Protein AF-C4YPE1-F1 (afdb_monomer_lite)

Sequence (152 aa):
MSLRERLREVEESPNTYTHVLQKDIARVETFIKECDKAIAQLDESAPVGTQIIALYETLGVIPYTPDKNDTIGTAATTVVLQSMINRYTPQSTTPIDFSEIIADLNHLRAKKQTALADLQSRNFASPLPEKLAEARELEKLLNSYIAKINNQ

Organism: Candida albicans (strain WO-1) (NCBI:txid294748)

Structure (mmCIF, N/CA/C/O backbone):
data_AF-C4YPE1-F1
#
_entry.id   AF-C4YPE1-F1
#
loop_
_atom_site.group_PDB
_atom_site.id
_atom_site.type_symbol
_atom_site.label_atom_id
_atom_site.label_alt_id
_atom_site.label_comp_id
_atom_site.label_asym_id
_atom_site.label_entity_id
_atom_site.label_seq_id
_atom_site.pdbx_PDB_ins_code
_atom_site.Cartn_x
_atom_site.Cartn_y
_atom_site.Cartn_z
_atom_site.occupancy
_atom_site.B_iso_or_equiv
_atom_site.auth_seq_id
_atom_site.auth_comp_id
_atom_site.auth_asym_id
_atom_site.auth_atom_id
_atom_site.pdbx_PDB_model_num
ATOM 1 N N . MET A 1 1 ? -9.471 43.165 -0.190 1.00 50.69 1 MET A N 1
ATOM 2 C CA . MET A 1 1 ? -8.927 42.045 0.600 1.00 50.69 1 MET A CA 1
ATOM 3 C C . MET A 1 1 ? -7.932 41.288 -0.260 1.00 50.69 1 MET A C 1
ATOM 5 O O . MET A 1 1 ? -8.324 40.675 -1.248 1.00 50.69 1 MET A O 1
ATOM 9 N N . SER A 1 2 ? -6.648 41.418 0.058 1.00 75.25 2 SER A N 1
ATOM 10 C CA . SER A 1 2 ? -5.530 40.774 -0.634 1.00 75.25 2 SER A CA 1
ATOM 11 C C . SER A 1 2 ? -5.380 39.313 -0.194 1.00 75.25 2 SER A C 1
ATOM 13 O O . SER A 1 2 ? -5.626 38.976 0.960 1.00 75.25 2 SER A O 1
ATOM 15 N N . LEU A 1 3 ? -4.920 38.429 -1.087 1.00 61.88 3 LEU A N 1
ATOM 16 C CA . LEU A 1 3 ? -4.592 37.028 -0.761 1.00 61.88 3 LEU A CA 1
ATOM 17 C C . LEU A 1 3 ? -3.593 36.908 0.399 1.00 61.88 3 LEU A C 1
ATOM 19 O O . LEU A 1 3 ? -3.651 35.954 1.167 1.00 61.88 3 LEU A O 1
ATOM 23 N N . ARG A 1 4 ? -2.710 37.901 0.550 1.00 61.53 4 ARG A N 1
ATOM 24 C CA . ARG A 1 4 ? -1.750 37.974 1.659 1.00 61.53 4 ARG A CA 1
ATOM 25 C C . ARG A 1 4 ? -2.411 38.261 3.006 1.00 61.53 4 ARG A C 1
ATOM 27 O O . ARG A 1 4 ? -1.927 37.782 4.021 1.00 61.53 4 ARG A O 1
ATOM 34 N N . GLU A 1 5 ? -3.504 39.020 3.010 1.00 62.16 5 GLU A N 1
ATOM 35 C CA . GLU A 1 5 ? -4.282 39.298 4.224 1.00 62.16 5 GLU A CA 1
ATOM 36 C C . GLU A 1 5 ? -5.060 38.045 4.642 1.00 62.16 5 GLU A C 1
ATOM 38 O O . GLU A 1 5 ? -5.005 37.658 5.802 1.00 62.16 5 GLU A O 1
ATOM 43 N N . ARG A 1 6 ? -5.650 37.326 3.674 1.00 58.97 6 ARG A N 1
ATOM 44 C CA . ARG A 1 6 ? -6.310 36.031 3.921 1.00 58.97 6 ARG A CA 1
ATOM 45 C C . ARG A 1 6 ? -5.360 34.946 4.437 1.00 58.97 6 ARG A C 1
ATOM 47 O O . ARG A 1 6 ? -5.768 34.129 5.247 1.00 58.97 6 ARG A O 1
ATOM 54 N N . LEU A 1 7 ? -4.111 34.917 3.967 1.00 56.72 7 LEU A N 1
ATOM 55 C CA . LEU A 1 7 ? -3.097 33.968 4.446 1.00 56.72 7 LEU A CA 1
ATOM 56 C C . LEU A 1 7 ? -2.683 34.244 5.900 1.00 56.72 7 LEU A C 1
ATOM 58 O O . LEU A 1 7 ? -2.562 33.298 6.670 1.00 56.72 7 LEU A O 1
ATOM 62 N N . ARG A 1 8 ? -2.545 35.517 6.297 1.00 56.19 8 ARG A N 1
ATOM 63 C CA . ARG A 1 8 ? -2.271 35.884 7.700 1.00 56.19 8 ARG A CA 1
ATOM 64 C C . ARG A 1 8 ? -3.429 35.560 8.637 1.00 56.19 8 ARG A C 1
ATOM 66 O O . ARG A 1 8 ? -3.194 35.052 9.723 1.00 56.19 8 ARG A O 1
ATOM 73 N N . GLU A 1 9 ? -4.669 35.795 8.208 1.00 55.16 9 GLU A N 1
ATOM 74 C CA . GLU A 1 9 ? -5.854 35.429 9.000 1.00 55.16 9 GLU A CA 1
ATOM 75 C C . GLU 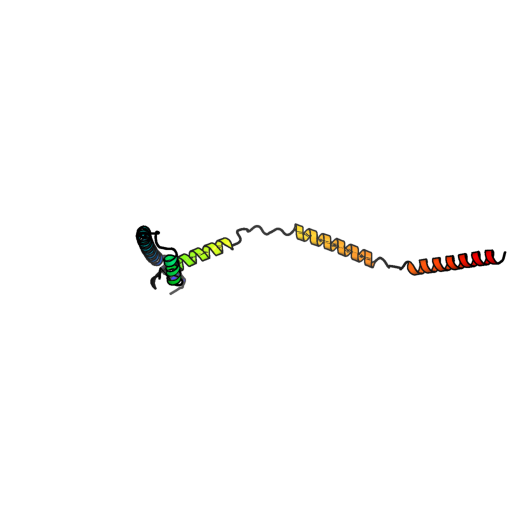A 1 9 ? -5.946 33.911 9.248 1.00 55.16 9 GLU A C 1
ATOM 77 O O . GLU A 1 9 ? -6.435 33.484 10.293 1.00 55.16 9 GLU A O 1
ATOM 82 N N . VAL A 1 10 ? -5.448 33.084 8.319 1.00 57.12 10 VAL A N 1
ATOM 83 C CA . VAL A 1 10 ? -5.376 31.623 8.491 1.00 57.12 10 VAL A CA 1
ATOM 84 C C . VAL A 1 10 ? -4.275 31.224 9.482 1.00 57.12 10 VAL A C 1
ATOM 86 O O . VAL A 1 10 ? -4.509 30.334 10.300 1.00 57.12 10 VAL A O 1
ATOM 89 N N . GLU A 1 11 ? -3.116 31.891 9.457 1.00 55.12 11 GLU A N 1
ATOM 90 C CA . GLU A 1 11 ? -2.001 31.644 10.390 1.00 55.12 11 GLU A CA 1
ATOM 91 C C . GLU A 1 11 ? -2.317 32.055 11.843 1.00 55.12 11 GLU A C 1
ATOM 93 O O . GLU A 1 11 ? -1.807 31.431 12.772 1.00 55.12 11 GLU A O 1
ATOM 98 N N . GLU A 1 12 ? -3.172 33.061 12.055 1.00 51.91 12 GLU A N 1
ATOM 99 C CA . GLU A 1 12 ? -3.526 33.580 13.391 1.00 51.91 12 GLU A CA 1
ATOM 100 C C . GLU A 1 12 ? -4.785 32.941 14.010 1.00 51.91 12 GLU A C 1
ATOM 102 O O . GLU A 1 12 ? -5.085 33.164 15.187 1.00 51.91 12 GLU A O 1
ATOM 107 N N . SER A 1 13 ? -5.530 32.124 13.260 1.00 49.91 13 SER A N 1
ATOM 108 C CA . SER A 1 13 ? -6.696 31.425 13.808 1.00 49.91 13 SER A CA 1
ATOM 109 C C . SER A 1 13 ? -6.262 30.286 14.751 1.00 49.91 13 SER A C 1
ATOM 111 O O . SER A 1 13 ? -5.415 29.469 14.378 1.00 49.91 13 SER A O 1
ATOM 113 N N . PRO A 1 14 ? -6.816 30.176 15.980 1.00 53.47 14 PRO A N 1
ATOM 114 C CA . PRO A 1 14 ? -6.535 29.035 16.840 1.00 53.47 14 PRO A CA 1
ATOM 115 C C . PRO A 1 14 ? -6.943 27.777 16.081 1.00 53.47 14 PRO A C 1
ATOM 117 O O . PRO A 1 14 ? -8.021 27.723 15.495 1.00 53.47 14 PRO A O 1
ATOM 120 N N . ASN A 1 15 ? -6.034 26.809 16.062 1.00 68.00 15 ASN A N 1
ATOM 121 C CA . ASN A 1 15 ? -5.957 25.664 15.162 1.00 68.00 15 ASN A CA 1
ATOM 122 C C . ASN A 1 15 ? -7.172 24.710 15.303 1.00 68.00 15 ASN A C 1
ATOM 124 O O . ASN A 1 15 ? -7.065 23.592 15.806 1.00 68.00 15 ASN A O 1
ATOM 128 N N . THR A 1 16 ? -8.358 25.176 14.905 1.00 75.12 16 THR A N 1
ATOM 129 C CA . THR A 1 16 ? -9.677 24.532 15.053 1.00 75.12 16 THR A CA 1
ATOM 130 C C . THR A 1 16 ? -9.676 23.117 14.498 1.00 75.12 16 THR A C 1
ATOM 132 O O . THR A 1 16 ? -10.216 22.211 15.127 1.00 75.12 16 THR A O 1
ATOM 135 N N . TYR A 1 17 ? -8.982 22.910 13.380 1.00 77.88 17 TYR A N 1
ATOM 136 C CA . TYR A 1 17 ? -8.751 21.596 12.798 1.00 77.88 17 TYR A CA 1
ATOM 137 C C . TYR A 1 17 ? -8.049 20.638 13.771 1.00 77.88 17 TYR A C 1
ATOM 139 O O . TYR A 1 17 ? -8.518 19.523 13.975 1.00 77.88 17 TYR A O 1
ATOM 147 N N . THR A 1 18 ? -6.968 21.067 14.432 1.00 81.38 18 THR A N 1
ATOM 148 C CA . THR A 1 18 ? -6.262 20.203 15.397 1.00 81.38 18 THR A CA 1
ATOM 149 C C . THR A 1 18 ? -7.090 19.888 16.633 1.00 81.38 18 THR A C 1
ATOM 151 O O . THR A 1 18 ? -7.037 18.762 17.114 1.00 81.38 18 THR A O 1
ATOM 154 N N . HIS A 1 19 ? -7.899 20.832 17.116 1.00 83.00 19 HIS A N 1
ATOM 155 C CA . HIS A 1 19 ? -8.789 20.577 18.247 1.00 83.00 19 HIS A CA 1
ATOM 156 C C . HIS A 1 19 ? -9.906 19.586 17.877 1.00 83.00 19 HIS A C 1
ATOM 158 O O . HIS A 1 19 ? -10.237 18.696 18.660 1.00 83.00 19 HIS A O 1
ATOM 164 N N . VAL A 1 20 ? -10.489 19.711 16.678 1.00 84.88 20 VAL A N 1
ATOM 165 C CA . VAL A 1 20 ? -11.475 18.743 16.162 1.00 84.88 20 VAL A CA 1
ATOM 166 C C . VAL A 1 20 ? -10.832 17.367 16.001 1.00 84.88 20 VAL A C 1
ATOM 168 O O . VAL A 1 20 ? -11.376 16.387 16.500 1.00 84.88 20 VAL A O 1
ATOM 171 N N . LEU A 1 21 ? -9.633 17.299 15.421 1.00 85.31 21 LEU A N 1
ATOM 172 C CA . LEU A 1 21 ? -8.906 16.047 15.245 1.00 85.31 21 LEU A CA 1
ATOM 173 C C . LEU A 1 21 ? -8.561 15.378 16.585 1.00 85.31 21 LEU A C 1
ATOM 175 O O . LEU A 1 21 ? -8.706 14.169 16.717 1.00 85.31 21 LEU A O 1
ATOM 179 N N . GLN A 1 22 ? -8.151 16.140 17.602 1.00 87.31 22 GLN A N 1
ATOM 180 C CA . GLN A 1 22 ? -7.910 15.609 18.951 1.00 87.31 22 GLN A CA 1
ATOM 181 C C . GLN A 1 22 ? -9.179 15.014 19.568 1.00 87.31 22 GLN A C 1
ATOM 183 O O . GLN A 1 22 ? -9.129 13.951 20.187 1.00 87.31 22 GLN A O 1
ATOM 188 N N . LYS A 1 23 ? -10.325 15.675 19.377 1.00 88.50 23 LYS A N 1
ATOM 189 C CA . LYS A 1 23 ? -11.620 15.159 19.827 1.00 88.50 23 LYS A CA 1
ATOM 190 C C . LYS A 1 23 ? -11.998 13.871 19.089 1.00 88.50 23 LYS A C 1
ATOM 192 O O . LYS A 1 23 ? -12.454 12.927 19.733 1.00 88.50 23 LYS A O 1
ATOM 197 N N . ASP A 1 24 ? -11.782 13.824 17.776 1.00 87.94 24 ASP A N 1
ATOM 198 C CA . ASP A 1 24 ? -12.025 12.632 16.957 1.00 87.94 24 ASP A CA 1
ATOM 199 C C . ASP A 1 24 ? -11.156 11.457 17.426 1.00 87.94 24 ASP A C 1
ATOM 201 O O . ASP A 1 24 ? -11.669 10.359 17.641 1.00 87.94 24 ASP A O 1
ATOM 205 N N . ILE A 1 25 ? -9.863 11.701 17.674 1.00 88.69 25 ILE A N 1
ATOM 206 C CA . ILE A 1 25 ? -8.927 10.700 18.208 1.00 88.69 25 ILE A CA 1
ATOM 207 C C . ILE A 1 25 ? -9.427 10.161 19.549 1.00 88.69 25 ILE A C 1
ATOM 209 O O . ILE A 1 25 ? -9.570 8.951 19.699 1.00 88.69 25 ILE A O 1
ATOM 213 N N . ALA A 1 26 ? -9.769 11.035 20.499 1.00 90.06 26 ALA A N 1
ATOM 214 C CA . ALA A 1 26 ? -10.242 10.609 21.815 1.00 90.06 26 ALA A CA 1
ATOM 215 C C . ALA A 1 26 ? -11.532 9.766 21.735 1.00 90.06 26 ALA A C 1
ATOM 217 O O . ALA A 1 26 ? -11.697 8.789 22.474 1.00 90.06 26 ALA A O 1
ATOM 218 N N . ARG A 1 27 ? -12.450 10.113 20.821 1.00 88.50 27 ARG A N 1
ATOM 219 C CA . ARG A 1 27 ? -13.681 9.343 20.583 1.00 88.50 27 ARG A CA 1
ATOM 220 C C . ARG A 1 27 ? -13.365 7.950 20.038 1.00 88.50 27 ARG A C 1
ATOM 222 O O . ARG A 1 27 ? -13.893 6.973 20.562 1.00 88.50 27 ARG A O 1
ATOM 229 N N . VAL A 1 28 ? -12.497 7.848 19.030 1.00 89.25 28 VAL A N 1
ATOM 230 C CA . VAL A 1 28 ? -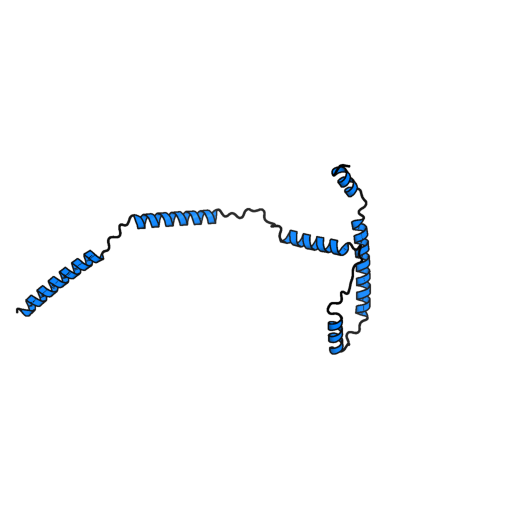12.090 6.554 18.456 1.00 89.25 28 VAL A CA 1
ATOM 231 C C . VAL A 1 28 ? -11.335 5.705 19.477 1.00 89.25 28 VAL A C 1
ATOM 233 O O . VAL A 1 28 ? -11.613 4.518 19.601 1.00 89.25 28 VAL A O 1
ATOM 236 N N . GLU A 1 29 ? -10.448 6.297 20.276 1.00 92.12 29 GLU A N 1
ATOM 237 C CA . GLU A 1 29 ? -9.764 5.587 21.363 1.00 92.12 29 GLU A CA 1
ATOM 238 C C . GLU A 1 29 ? -10.739 5.026 22.400 1.00 92.12 29 GLU A C 1
ATOM 240 O O . GLU A 1 29 ? -10.530 3.935 22.929 1.00 92.12 29 GLU A O 1
ATOM 245 N N . THR A 1 3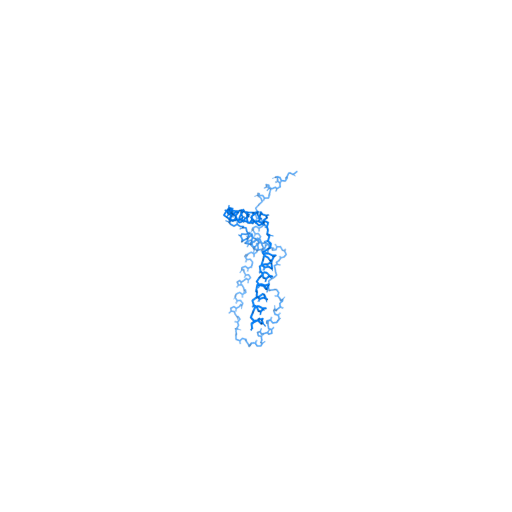0 ? -11.803 5.768 22.708 1.00 92.31 30 THR A N 1
ATOM 246 C CA . THR A 1 30 ? -12.836 5.311 23.643 1.00 92.31 30 THR A CA 1
ATOM 247 C C . THR A 1 30 ? -13.625 4.154 23.042 1.00 92.31 30 THR A C 1
ATOM 249 O O . THR A 1 30 ? -13.785 3.132 23.703 1.00 92.31 30 THR A O 1
ATOM 252 N N . PHE A 1 31 ? -14.022 4.273 21.772 1.00 90.75 31 PHE A N 1
ATOM 253 C CA . PHE A 1 31 ? -14.699 3.207 21.038 1.00 90.75 31 PHE A CA 1
ATOM 254 C C . PHE A 1 31 ? -13.869 1.915 21.017 1.00 90.75 31 PHE A C 1
ATOM 256 O O . PHE A 1 31 ? -14.377 0.856 21.369 1.00 90.75 31 PHE A O 1
ATOM 263 N N . ILE A 1 32 ? -12.568 2.005 20.714 1.00 91.94 32 ILE A N 1
ATOM 264 C CA . ILE A 1 32 ? -11.659 0.847 20.725 1.00 91.94 32 ILE A CA 1
ATOM 265 C C . ILE A 1 32 ? -11.606 0.207 22.117 1.00 91.94 32 ILE A C 1
ATOM 267 O O . ILE A 1 32 ? -11.772 -1.001 22.240 1.00 91.94 32 ILE A O 1
ATOM 271 N N . LYS A 1 33 ? -11.456 1.007 23.181 1.00 94.50 33 LYS A N 1
ATOM 272 C CA . LYS A 1 33 ? -11.425 0.489 24.561 1.00 94.50 33 LYS A CA 1
ATOM 273 C C . LYS A 1 33 ? -12.720 -0.219 24.958 1.00 94.50 33 LYS A C 1
ATOM 275 O O . LYS A 1 33 ? -12.686 -1.148 25.762 1.00 94.50 33 LYS A O 1
ATOM 280 N N . GLU A 1 34 ? -13.865 0.245 24.470 1.00 91.94 34 GLU A N 1
ATOM 281 C CA . GLU A 1 34 ? -15.153 -0.414 24.699 1.00 91.94 34 GLU A CA 1
ATOM 282 C C . GLU A 1 34 ? -15.258 -1.722 23.911 1.00 91.94 34 GLU A C 1
ATOM 284 O O . GLU A 1 34 ? -15.674 -2.733 24.481 1.00 91.94 34 GLU A O 1
ATOM 289 N N . CYS A 1 35 ? -14.800 -1.740 22.656 1.00 91.19 35 CYS A N 1
ATOM 290 C CA . CYS A 1 35 ? -14.700 -2.959 21.857 1.00 91.19 35 CYS A CA 1
ATOM 291 C C . CYS A 1 35 ? -13.787 -4.000 22.516 1.00 91.19 35 CYS A C 1
ATOM 293 O O . CYS A 1 35 ? -14.193 -5.149 22.646 1.00 91.19 35 CYS A O 1
ATOM 295 N N . ASP A 1 36 ? -12.608 -3.610 23.002 1.00 93.25 36 ASP A N 1
ATOM 296 C CA . ASP A 1 36 ? -11.670 -4.522 23.669 1.00 93.25 36 ASP A CA 1
ATOM 297 C C . ASP A 1 36 ? -12.289 -5.159 24.920 1.00 93.25 36 ASP A C 1
ATOM 299 O O . ASP A 1 36 ? -12.126 -6.353 25.173 1.00 93.25 36 ASP A O 1
ATOM 303 N N . LYS A 1 37 ? -13.056 -4.379 25.694 1.00 93.12 37 LYS A N 1
ATOM 304 C CA . LYS A 1 37 ? -13.796 -4.898 26.853 1.00 93.12 37 LYS A CA 1
ATOM 305 C C . LYS A 1 37 ? -14.877 -5.890 26.443 1.00 93.12 37 LYS A C 1
ATOM 307 O O . LYS A 1 37 ? -15.040 -6.899 27.123 1.00 93.12 37 LYS A O 1
ATOM 312 N N . ALA A 1 38 ? -15.617 -5.603 25.373 1.00 88.94 38 ALA A N 1
ATOM 313 C CA . ALA A 1 38 ? -16.641 -6.506 24.862 1.00 88.94 38 ALA A CA 1
ATOM 314 C C . ALA A 1 38 ? -16.019 -7.807 24.336 1.00 88.94 38 ALA A C 1
ATOM 316 O O . ALA A 1 38 ? -16.505 -8.885 24.663 1.00 88.94 38 ALA A O 1
ATOM 317 N N . ILE A 1 39 ? -14.905 -7.717 23.602 1.00 88.31 39 ILE A N 1
ATOM 318 C CA . ILE A 1 39 ? -14.166 -8.877 23.091 1.00 88.31 39 ILE A CA 1
ATOM 319 C C . ILE A 1 39 ? -13.650 -9.741 24.243 1.00 88.31 39 ILE A C 1
ATOM 321 O O . ILE A 1 39 ? -13.809 -10.954 24.205 1.00 88.31 39 ILE A O 1
ATOM 325 N N . ALA A 1 40 ? -13.116 -9.137 25.308 1.00 89.38 40 ALA A N 1
ATOM 326 C CA . ALA A 1 40 ? -12.647 -9.874 26.483 1.00 89.38 40 ALA A CA 1
ATOM 327 C C . ALA A 1 40 ? -13.760 -10.639 27.231 1.00 89.38 40 ALA A C 1
ATOM 329 O O . ALA A 1 40 ? -13.461 -11.508 28.047 1.00 89.38 40 ALA A O 1
ATOM 330 N N . GLN A 1 41 ? -15.031 -10.303 26.990 1.00 87.62 41 GLN A N 1
ATOM 331 C CA . GLN A 1 41 ? -16.194 -10.990 27.556 1.00 87.62 41 GLN A CA 1
ATOM 332 C C . GLN A 1 41 ? -16.772 -12.060 26.619 1.00 87.62 41 GLN A C 1
ATOM 334 O O . GLN A 1 41 ? -17.684 -12.781 27.027 1.00 87.62 41 GLN A O 1
ATOM 339 N N . LEU A 1 42 ? -16.279 -12.165 25.379 1.00 82.88 42 LEU A N 1
ATOM 340 C CA . LEU A 1 42 ? -16.725 -13.187 24.439 1.00 82.88 42 LEU A CA 1
ATOM 341 C C . LEU A 1 42 ? -16.153 -14.549 24.832 1.00 82.88 42 LEU A C 1
ATOM 343 O O . LEU A 1 42 ? -14.959 -14.703 25.075 1.00 82.88 42 LEU A O 1
ATOM 347 N N . ASP A 1 43 ? -17.028 -15.548 24.866 1.00 74.69 43 ASP A N 1
ATOM 348 C CA . ASP A 1 43 ? -16.636 -16.940 25.034 1.00 74.69 43 ASP A CA 1
ATOM 349 C C . ASP A 1 43 ? -16.221 -17.522 23.674 1.00 74.69 43 ASP A C 1
ATOM 351 O O . ASP A 1 43 ? -17.038 -17.672 22.762 1.00 74.69 43 ASP A O 1
ATOM 355 N N . GLU A 1 44 ? -14.936 -17.849 23.529 1.00 73.81 44 GLU A N 1
ATOM 356 C CA . GLU A 1 44 ? -14.368 -18.440 22.310 1.00 73.81 44 GLU A CA 1
ATOM 357 C C . GLU A 1 44 ? -14.775 -19.913 22.105 1.00 73.81 44 GLU A C 1
ATOM 359 O O . GLU A 1 44 ? -14.433 -20.517 21.088 1.00 73.81 44 GLU A O 1
ATOM 364 N N . SER A 1 45 ? -15.542 -20.506 23.029 1.00 80.19 45 SER A N 1
ATOM 365 C CA . SER A 1 45 ? -16.001 -21.900 22.946 1.00 80.19 45 SER A CA 1
ATOM 366 C C . SER A 1 45 ? -17.074 -22.165 21.874 1.00 80.19 45 SER A C 1
ATOM 368 O O . SER A 1 45 ? -17.518 -23.306 21.703 1.00 80.19 45 SER A O 1
ATOM 370 N N . ALA A 1 46 ? -17.496 -21.136 21.129 1.00 81.06 46 ALA A N 1
ATOM 371 C CA . ALA A 1 46 ? -18.536 -21.247 20.115 1.00 81.06 46 ALA A CA 1
ATOM 372 C C . ALA A 1 46 ? -18.201 -22.320 19.052 1.00 81.06 46 ALA A C 1
ATOM 374 O O . ALA A 1 46 ? -17.090 -22.330 18.514 1.00 81.06 46 ALA A O 1
ATOM 375 N N . PRO A 1 47 ? -19.153 -23.194 18.668 1.00 89.25 47 PRO A N 1
ATOM 376 C CA . PRO A 1 47 ? -18.938 -24.188 17.620 1.00 89.25 47 PRO A CA 1
ATOM 377 C C . PRO A 1 47 ? -18.529 -23.555 16.284 1.00 89.25 47 PRO A C 1
ATOM 379 O O . PRO A 1 47 ? -19.097 -22.546 15.866 1.00 89.25 47 PRO A O 1
ATOM 382 N N . VAL A 1 48 ? -17.610 -24.202 15.558 1.00 87.19 48 VAL A N 1
ATOM 383 C CA . VAL A 1 48 ? -17.065 -23.711 14.273 1.00 87.19 48 VAL A CA 1
ATOM 384 C C . VAL A 1 48 ? -18.163 -23.357 13.260 1.00 87.19 48 VAL A C 1
ATOM 386 O O . VAL A 1 48 ? -18.059 -22.354 12.561 1.00 87.19 48 VAL A O 1
ATOM 389 N N . GLY A 1 49 ? -19.252 -24.134 13.204 1.00 88.31 49 GLY A N 1
ATOM 390 C CA . GLY A 1 49 ? -20.381 -23.848 12.310 1.00 88.31 49 GLY A CA 1
ATOM 391 C C . GLY A 1 49 ? -21.037 -22.489 12.580 1.00 88.31 49 GLY A C 1
ATOM 392 O O . GLY A 1 49 ? -21.357 -21.765 11.641 1.00 88.31 49 GLY A O 1
ATOM 393 N N . THR A 1 50 ? -21.165 -22.108 13.851 1.00 85.81 50 THR A N 1
ATOM 394 C CA . THR A 1 50 ? -21.701 -20.803 14.261 1.00 85.81 50 THR A CA 1
ATOM 395 C C . THR A 1 50 ? -20.744 -19.673 13.889 1.00 85.81 50 THR A C 1
ATOM 397 O O . THR A 1 50 ? -21.183 -18.630 13.411 1.00 85.81 50 THR A O 1
ATOM 400 N N . GLN A 1 51 ? -19.434 -19.894 14.037 1.00 84.88 51 GLN A N 1
ATOM 401 C CA . GLN A 1 51 ? -18.414 -18.915 13.649 1.00 84.88 51 GLN A CA 1
ATOM 402 C C . GLN A 1 51 ? -18.430 -18.643 12.136 1.00 84.88 51 GLN A C 1
ATOM 404 O O . GLN A 1 51 ? -18.316 -17.495 11.716 1.00 84.88 51 GLN A O 1
ATOM 409 N N . ILE A 1 52 ? -18.629 -19.680 11.312 1.00 86.94 52 ILE A N 1
ATOM 410 C CA . ILE A 1 52 ? -18.737 -19.537 9.851 1.00 86.94 52 ILE A CA 1
ATOM 411 C C . ILE A 1 52 ? -19.958 -18.691 9.473 1.00 86.94 52 ILE A C 1
ATOM 413 O O . ILE A 1 52 ? -19.844 -17.803 8.632 1.00 86.94 52 ILE A O 1
ATOM 417 N N . ILE A 1 53 ? -21.116 -18.932 10.095 1.00 87.50 53 ILE A N 1
ATOM 418 C CA . ILE A 1 53 ? -22.335 -18.151 9.830 1.00 87.50 53 ILE A CA 1
ATOM 419 C C . ILE A 1 53 ? -22.124 -16.683 10.221 1.00 87.50 53 ILE A C 1
ATOM 421 O O . ILE A 1 53 ? -22.384 -15.797 9.410 1.00 87.50 53 ILE A O 1
ATOM 425 N N . ALA A 1 54 ? -21.566 -16.428 11.407 1.00 84.69 54 ALA A N 1
ATOM 426 C CA . ALA A 1 54 ? -21.258 -15.074 11.864 1.00 84.69 54 ALA A CA 1
ATOM 427 C C . ALA A 1 54 ? -20.257 -14.355 10.937 1.00 84.69 54 ALA A C 1
ATOM 429 O O . ALA A 1 54 ? -20.390 -13.159 10.670 1.00 84.69 54 ALA A O 1
ATOM 430 N N . LEU A 1 55 ? -19.273 -15.076 10.390 1.00 86.06 55 LEU A N 1
ATOM 431 C CA . LEU A 1 55 ? -18.348 -14.522 9.400 1.00 86.06 55 LEU A CA 1
ATOM 432 C C . LEU A 1 55 ? -19.076 -14.100 8.118 1.00 86.06 55 LEU A C 1
ATOM 434 O O . LEU A 1 55 ? -18.814 -13.020 7.596 1.00 86.06 55 LEU A O 1
ATOM 438 N N . TYR A 1 56 ? -19.998 -14.923 7.613 1.00 88.50 56 TYR A N 1
ATOM 439 C CA . TYR A 1 56 ? -20.793 -14.570 6.435 1.00 88.50 56 TYR A CA 1
ATOM 440 C C . TYR A 1 56 ? -21.709 -13.371 6.684 1.00 88.50 56 TYR A C 1
ATOM 442 O O . TYR A 1 56 ? -21.840 -12.526 5.804 1.00 88.50 56 TYR A O 1
ATOM 450 N N . GLU A 1 57 ? -22.311 -13.271 7.869 1.00 86.50 57 GLU A N 1
ATOM 451 C CA . GLU A 1 57 ? -23.171 -12.139 8.233 1.00 86.50 57 GLU A CA 1
ATOM 452 C C . GLU A 1 57 ? -22.393 -10.828 8.386 1.00 86.50 57 GLU A C 1
ATOM 454 O O . GLU A 1 57 ? -22.895 -9.760 8.042 1.00 86.50 57 GLU A O 1
ATOM 459 N N . THR A 1 58 ? -21.155 -10.897 8.873 1.00 87.06 58 THR A N 1
ATOM 460 C CA . THR A 1 58 ? -20.286 -9.720 9.027 1.00 87.06 58 THR A CA 1
ATOM 461 C C . THR A 1 58 ? -19.586 -9.321 7.728 1.00 87.06 58 THR A C 1
ATOM 463 O O . THR A 1 58 ? -19.087 -8.198 7.614 1.00 87.06 58 THR A O 1
ATOM 466 N N . LEU A 1 59 ? -19.576 -10.197 6.719 1.00 83.56 59 LEU A N 1
ATOM 467 C CA . LEU A 1 59 ? -18.945 -9.941 5.431 1.00 83.56 59 LEU A CA 1
ATOM 468 C C . LEU A 1 59 ? -19.653 -8.783 4.705 1.00 83.56 59 LEU A C 1
ATOM 470 O O . LEU A 1 59 ? -20.754 -8.924 4.179 1.00 83.56 59 LEU A O 1
ATOM 474 N N . GLY A 1 60 ? -19.002 -7.620 4.656 1.00 77.06 60 GLY A N 1
ATOM 475 C CA . GLY A 1 60 ? -19.538 -6.409 4.021 1.00 77.06 60 GLY A CA 1
ATOM 476 C C . GLY A 1 60 ? -20.222 -5.432 4.981 1.00 77.06 60 GLY A C 1
ATOM 477 O O . GLY A 1 60 ? -20.617 -4.347 4.552 1.00 77.06 60 GLY A O 1
ATOM 478 N N . VAL A 1 61 ? -20.312 -5.759 6.272 1.00 86.31 61 VAL A N 1
ATOM 479 C CA . VAL A 1 61 ? -20.738 -4.810 7.306 1.00 86.31 61 VAL A CA 1
ATOM 480 C C . VAL A 1 61 ? -19.546 -3.945 7.704 1.00 86.31 61 VAL A C 1
ATOM 482 O O . VAL A 1 61 ? -18.477 -4.455 8.032 1.00 86.31 61 VAL A O 1
ATOM 485 N N . ILE A 1 62 ? -19.721 -2.622 7.678 1.00 81.38 62 ILE A N 1
ATOM 486 C CA . ILE A 1 62 ? -18.695 -1.674 8.122 1.00 81.38 62 ILE A CA 1
ATOM 487 C C . ILE A 1 62 ? -18.883 -1.443 9.632 1.00 81.38 62 ILE A C 1
ATOM 489 O O . ILE A 1 62 ? -19.884 -0.841 10.022 1.00 81.38 62 ILE A O 1
ATOM 493 N N . PRO A 1 63 ? -17.949 -1.892 10.491 1.00 78.75 63 PRO A N 1
ATOM 494 C CA . PRO A 1 63 ? -18.130 -1.873 11.945 1.00 78.75 63 PRO A CA 1
ATOM 495 C C . PRO A 1 63 ? -18.009 -0.475 12.563 1.00 78.75 63 PRO A C 1
ATOM 497 O O . PRO A 1 63 ? -18.499 -0.245 13.665 1.00 78.75 63 PRO A O 1
ATOM 500 N N . TYR A 1 64 ? -17.373 0.468 11.865 1.00 83.81 64 TYR A N 1
ATOM 501 C CA . TYR A 1 64 ? -17.232 1.848 12.315 1.00 83.81 64 TYR A CA 1
ATOM 502 C C . TYR A 1 64 ? -17.585 2.814 11.188 1.00 83.81 64 TYR A C 1
ATOM 504 O O . TYR A 1 64 ? -16.939 2.821 10.140 1.00 83.81 64 TYR A O 1
ATOM 512 N N . THR A 1 65 ? -18.602 3.641 11.421 1.00 84.25 65 THR A N 1
ATOM 513 C CA . THR A 1 65 ? -18.993 4.711 10.500 1.00 84.25 65 THR A CA 1
ATOM 514 C C . THR A 1 65 ? -18.635 6.051 11.142 1.00 84.25 65 THR A C 1
ATOM 516 O O . THR A 1 65 ? -19.199 6.364 12.191 1.00 84.25 65 THR A O 1
ATOM 519 N N . PRO A 1 66 ? -17.698 6.825 10.568 1.00 81.50 66 PRO A N 1
ATOM 520 C CA . PRO A 1 66 ? -17.339 8.133 11.103 1.00 81.50 66 PRO A CA 1
ATOM 521 C C . PRO A 1 66 ? -18.497 9.126 10.949 1.00 81.50 66 PRO A C 1
ATOM 523 O O . PRO A 1 66 ? -19.303 9.023 10.018 1.00 81.50 66 PRO A O 1
ATOM 526 N N . ASP A 1 67 ? -18.557 10.123 11.830 1.00 82.12 67 ASP A N 1
ATOM 527 C CA . ASP A 1 67 ? -19.528 11.207 11.701 1.00 82.12 67 ASP A CA 1
ATOM 528 C C . ASP A 1 67 ? -19.190 12.089 10.490 1.00 82.12 67 ASP A C 1
ATOM 530 O O . ASP A 1 67 ? -18.041 12.225 10.071 1.00 82.12 67 ASP A O 1
ATOM 534 N N . LYS A 1 68 ? -20.202 12.764 9.934 1.00 79.81 68 LYS A N 1
ATOM 535 C CA . LYS A 1 68 ? -20.055 13.605 8.730 1.00 79.81 68 LYS A CA 1
ATOM 536 C C . LYS A 1 68 ? -18.988 14.706 8.858 1.00 79.81 68 LYS A C 1
ATOM 538 O O . LYS A 1 68 ? -18.459 15.157 7.846 1.00 79.81 68 LYS A O 1
ATOM 543 N N . ASN A 1 69 ? -18.707 15.152 10.081 1.00 79.88 69 ASN A N 1
ATOM 544 C CA . ASN A 1 69 ? -17.746 16.217 10.370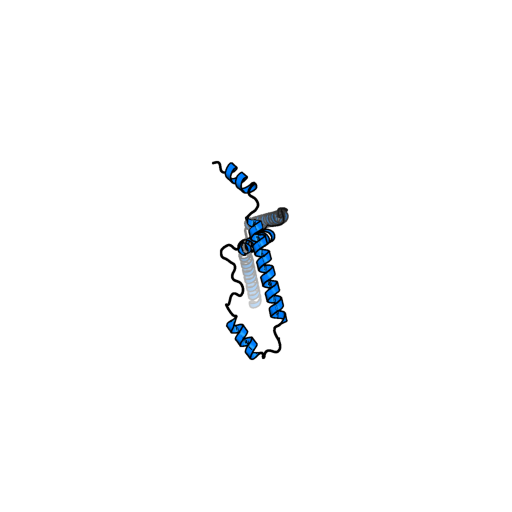 1.00 79.88 69 ASN A CA 1
ATOM 545 C C . ASN A 1 69 ? -16.378 15.686 10.821 1.00 79.88 69 ASN A C 1
ATOM 547 O O . ASN A 1 69 ? -15.530 16.481 11.224 1.00 79.88 69 ASN A O 1
ATOM 551 N N . ASP A 1 70 ? -16.171 14.371 10.773 1.00 81.12 70 ASP A N 1
ATOM 552 C CA . ASP A 1 70 ? -14.932 13.763 11.230 1.00 81.12 70 ASP A CA 1
ATOM 553 C C . ASP A 1 70 ? -13.785 14.070 10.279 1.00 81.12 70 ASP A C 1
ATOM 555 O O . ASP A 1 70 ? -13.860 13.902 9.060 1.00 81.12 70 ASP A O 1
ATOM 559 N N . THR A 1 71 ? -12.674 14.477 10.873 1.00 83.31 71 THR A N 1
ATOM 560 C CA . THR A 1 71 ? -11.455 14.851 10.150 1.00 83.31 71 THR A CA 1
ATOM 561 C C . THR A 1 71 ? -10.432 13.719 10.104 1.00 83.31 71 THR A C 1
ATOM 563 O O . THR A 1 71 ? -9.448 13.795 9.365 1.00 83.31 71 THR A O 1
ATOM 566 N N . ILE A 1 72 ? -10.687 12.629 10.836 1.00 83.25 72 ILE A N 1
ATOM 567 C CA . ILE A 1 72 ? -9.767 11.499 10.990 1.00 83.25 72 ILE A CA 1
ATOM 568 C C . ILE A 1 72 ? -9.452 10.789 9.667 1.00 83.25 72 ILE A C 1
ATOM 570 O O . ILE A 1 72 ? -8.298 10.450 9.418 1.00 83.25 72 ILE A O 1
ATOM 574 N N . GLY A 1 73 ? -10.438 10.630 8.775 1.00 83.31 73 GLY A N 1
ATOM 575 C CA . GLY A 1 73 ? -10.228 10.022 7.456 1.00 83.31 73 GLY A CA 1
ATOM 576 C C . GLY A 1 73 ? -9.309 10.865 6.569 1.00 83.31 73 GLY A C 1
ATOM 577 O O . GLY A 1 73 ? -8.391 10.343 5.930 1.00 83.31 73 GLY A O 1
ATOM 578 N N . THR A 1 74 ? -9.495 12.186 6.589 1.00 85.19 74 THR A N 1
ATOM 579 C CA . THR A 1 74 ? -8.641 13.143 5.872 1.00 85.19 74 THR A CA 1
ATOM 580 C C . THR A 1 74 ? -7.220 13.146 6.437 1.00 85.19 74 THR A C 1
ATOM 582 O O . THR A 1 74 ? -6.249 13.108 5.675 1.00 85.19 74 THR A O 1
ATOM 585 N N . ALA A 1 75 ? -7.080 13.123 7.766 1.00 85.62 75 ALA A N 1
ATOM 586 C CA . ALA A 1 75 ? -5.784 13.055 8.434 1.00 85.62 75 ALA A CA 1
ATOM 587 C C . ALA A 1 75 ? -5.039 11.749 8.105 1.00 85.62 75 ALA A C 1
ATOM 589 O O . ALA A 1 75 ? -3.876 11.791 7.702 1.00 85.62 75 ALA A O 1
ATOM 590 N N . ALA A 1 76 ? -5.717 10.600 8.184 1.00 86.75 76 ALA A N 1
ATOM 591 C CA . ALA A 1 76 ? -5.145 9.297 7.848 1.00 86.75 76 ALA A CA 1
ATOM 592 C C . ALA A 1 76 ? -4.698 9.235 6.380 1.00 86.75 76 ALA A C 1
ATOM 594 O O . ALA A 1 76 ? -3.576 8.822 6.085 1.00 86.75 76 ALA A O 1
ATOM 595 N N . THR A 1 77 ? -5.534 9.727 5.461 1.00 88.44 77 THR A N 1
ATOM 596 C CA . THR A 1 77 ? -5.197 9.797 4.031 1.00 88.44 77 THR A CA 1
ATOM 597 C C . THR A 1 77 ? -3.958 10.657 3.798 1.00 88.44 77 THR A C 1
ATOM 599 O O . THR A 1 77 ? -3.074 10.275 3.036 1.00 88.44 77 THR A O 1
ATOM 602 N N . THR A 1 78 ? -3.846 11.788 4.498 1.00 89.56 78 THR A N 1
ATOM 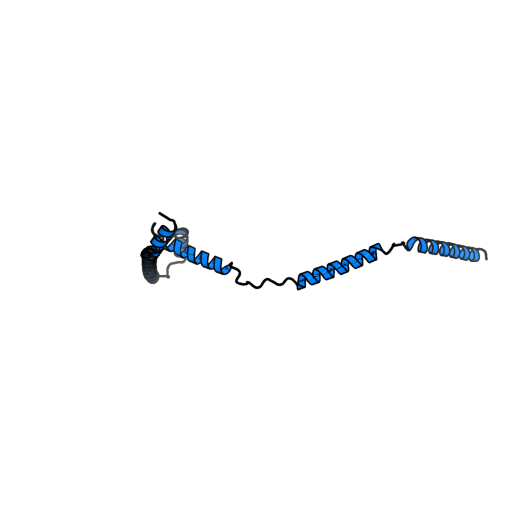603 C CA . THR A 1 78 ? -2.682 12.680 4.397 1.00 89.56 78 THR A CA 1
ATOM 604 C C . THR A 1 78 ? -1.396 11.982 4.842 1.00 89.56 78 THR A C 1
ATOM 606 O O . THR A 1 78 ? -0.381 12.077 4.154 1.00 89.56 78 THR A O 1
ATOM 609 N N . VAL A 1 79 ? -1.436 11.222 5.940 1.00 89.50 79 VAL A N 1
ATOM 610 C CA . VAL A 1 79 ? -0.281 10.442 6.421 1.00 89.50 79 VAL A CA 1
ATOM 611 C C . VAL A 1 79 ? 0.132 9.373 5.406 1.00 89.50 79 VAL A C 1
ATOM 613 O O . VAL A 1 79 ? 1.321 9.226 5.113 1.00 89.50 79 VAL A O 1
ATOM 616 N N . VAL A 1 80 ? -0.835 8.654 4.829 1.00 91.19 80 VAL A N 1
ATOM 617 C CA . VAL A 1 80 ? -0.572 7.635 3.801 1.00 91.19 80 VAL A CA 1
ATOM 618 C C . VAL A 1 80 ? 0.045 8.266 2.555 1.00 91.19 80 VAL A C 1
ATOM 620 O O . VAL A 1 80 ? 1.068 7.784 2.068 1.00 91.19 80 VAL A O 1
ATOM 623 N N . LEU A 1 81 ? -0.519 9.372 2.066 1.00 91.00 81 LEU A N 1
ATOM 624 C CA . LEU A 1 81 ? 0.017 10.092 0.912 1.00 91.00 81 LEU A CA 1
ATOM 625 C C . LEU A 1 81 ? 1.432 10.601 1.179 1.00 91.00 81 LEU A C 1
ATOM 627 O O . LEU A 1 81 ? 2.305 10.426 0.334 1.00 91.00 81 LEU A O 1
ATOM 631 N N . GLN A 1 82 ? 1.696 11.154 2.364 1.00 89.94 82 GLN A N 1
ATOM 632 C CA . GLN A 1 82 ? 3.037 11.601 2.729 1.00 89.94 82 GLN A CA 1
ATOM 633 C C . GLN A 1 82 ? 4.031 10.434 2.779 1.00 89.94 82 GLN A C 1
ATOM 635 O O . GLN A 1 82 ? 5.161 10.568 2.314 1.00 89.94 82 GLN A O 1
ATOM 640 N N . SER A 1 83 ? 3.617 9.273 3.291 1.00 89.25 83 SER A N 1
ATOM 641 C CA . SER A 1 83 ? 4.433 8.055 3.276 1.00 89.25 83 SER A CA 1
ATOM 642 C C . SER A 1 83 ? 4.755 7.605 1.848 1.00 89.25 83 SER A C 1
ATOM 644 O O . SER A 1 83 ? 5.908 7.303 1.537 1.00 89.25 83 SER A O 1
ATOM 646 N N . MET A 1 84 ? 3.762 7.623 0.954 1.00 89.19 84 MET A N 1
ATOM 647 C CA . MET A 1 84 ? 3.959 7.307 -0.462 1.00 89.19 84 MET A CA 1
ATOM 648 C C . MET A 1 84 ? 4.907 8.303 -1.128 1.00 89.19 84 MET A C 1
ATOM 650 O O . MET A 1 84 ? 5.844 7.886 -1.805 1.00 89.19 84 MET A O 1
ATOM 654 N N . ILE A 1 85 ? 4.715 9.603 -0.898 1.00 88.75 85 ILE A N 1
ATOM 655 C CA . ILE A 1 85 ? 5.612 10.647 -1.399 1.00 88.75 85 ILE A CA 1
ATOM 656 C C . ILE A 1 85 ? 7.028 10.373 -0.907 1.00 88.75 85 ILE A C 1
ATOM 658 O O . ILE A 1 85 ? 7.930 10.269 -1.725 1.00 88.75 85 ILE A O 1
ATOM 662 N N . ASN A 1 86 ? 7.238 10.158 0.389 1.00 86.88 86 ASN A N 1
ATOM 663 C CA . ASN A 1 86 ? 8.568 9.891 0.938 1.00 86.88 86 ASN A CA 1
ATOM 664 C C . ASN A 1 86 ? 9.211 8.626 0.345 1.00 86.88 86 ASN A C 1
ATOM 666 O O . ASN A 1 86 ? 10.424 8.586 0.165 1.00 86.88 86 ASN A O 1
ATOM 670 N N . ARG A 1 87 ? 8.411 7.604 0.019 1.00 85.06 87 ARG A N 1
ATOM 671 C CA . ARG A 1 87 ? 8.885 6.362 -0.606 1.00 85.06 87 ARG A CA 1
ATOM 672 C C . ARG A 1 87 ? 9.313 6.548 -2.062 1.00 85.06 87 ARG A C 1
ATOM 674 O O . ARG A 1 87 ? 10.254 5.893 -2.498 1.00 85.06 87 ARG A O 1
ATOM 681 N N . TYR A 1 88 ? 8.601 7.383 -2.815 1.00 81.81 88 TYR A N 1
ATOM 682 C CA . TYR A 1 88 ? 8.831 7.577 -4.251 1.00 81.81 88 TYR A CA 1
ATOM 683 C C . TYR A 1 88 ? 9.597 8.855 -4.586 1.00 81.81 88 TYR A C 1
ATOM 685 O O . TYR A 1 88 ? 10.003 9.035 -5.732 1.00 81.81 88 TYR A O 1
ATOM 693 N N . THR A 1 89 ? 9.823 9.729 -3.608 1.00 79.00 89 THR A N 1
ATOM 694 C CA . THR A 1 89 ? 10.724 10.866 -3.763 1.00 79.00 89 THR A CA 1
ATOM 695 C C . THR A 1 89 ? 12.143 10.306 -3.757 1.00 79.00 89 THR A C 1
ATOM 697 O O . THR A 1 89 ? 12.568 9.752 -2.740 1.00 79.00 89 THR A O 1
ATOM 700 N N . PRO A 1 90 ? 12.877 10.380 -4.878 1.00 67.69 90 PRO A N 1
ATOM 701 C CA . PRO A 1 90 ? 14.215 9.818 -4.960 1.00 67.69 90 PRO A CA 1
ATOM 702 C C . PRO A 1 90 ? 15.111 10.479 -3.907 1.00 67.69 90 PRO A C 1
ATOM 704 O O . PRO A 1 90 ? 15.330 11.686 -3.934 1.00 67.69 90 PRO A O 1
ATOM 707 N N . GLN A 1 91 ? 15.649 9.680 -2.983 1.00 66.31 91 GLN A N 1
ATOM 708 C CA . GLN A 1 91 ? 16.594 10.147 -1.960 1.00 66.31 91 GLN A CA 1
ATOM 709 C C . GLN A 1 91 ? 18.012 10.399 -2.507 1.00 66.31 91 GLN A C 1
ATOM 711 O O . GLN A 1 91 ? 18.923 10.663 -1.730 1.00 66.31 91 GLN A O 1
ATOM 716 N N . SER A 1 92 ? 18.230 10.334 -3.824 1.00 57.50 92 SER A N 1
ATOM 717 C CA . SER A 1 92 ? 19.564 10.468 -4.410 1.00 57.50 92 SER A CA 1
ATOM 718 C C . SER A 1 92 ? 19.645 11.614 -5.413 1.00 57.50 92 SER A C 1
ATOM 720 O O . SER A 1 92 ? 19.038 11.581 -6.481 1.00 57.50 92 SER A O 1
ATOM 722 N N . THR A 1 93 ? 20.433 12.621 -5.039 1.00 60.88 93 THR A N 1
ATOM 723 C CA . THR A 1 93 ? 20.894 13.745 -5.861 1.00 60.88 93 THR A CA 1
ATOM 724 C C . THR A 1 93 ? 22.262 13.487 -6.490 1.00 60.88 93 THR A C 1
ATOM 726 O O . THR A 1 93 ? 22.834 14.409 -7.068 1.00 60.88 93 THR A O 1
ATOM 729 N N . THR A 1 94 ? 22.818 12.271 -6.417 1.00 62.12 94 THR A N 1
ATOM 730 C CA . THR A 1 94 ? 24.011 11.972 -7.215 1.00 62.12 94 THR A CA 1
ATOM 731 C C . THR A 1 94 ? 23.556 11.696 -8.644 1.00 62.12 94 THR A C 1
ATOM 733 O O . THR A 1 94 ? 22.881 10.681 -8.853 1.00 62.12 94 THR A O 1
ATOM 736 N N . PRO A 1 95 ? 23.869 12.563 -9.627 1.00 65.50 95 PRO A N 1
ATOM 737 C CA . PRO A 1 95 ? 23.653 12.213 -11.021 1.00 65.50 95 PRO A CA 1
ATOM 738 C C . PRO A 1 95 ? 24.357 10.881 -11.261 1.00 65.50 95 PRO A C 1
ATOM 740 O O . PRO A 1 95 ? 25.539 10.736 -10.956 1.00 65.50 95 PRO A O 1
ATOM 743 N N . ILE A 1 96 ? 23.600 9.886 -11.718 1.00 68.88 96 ILE A N 1
ATOM 744 C CA . ILE A 1 96 ? 24.167 8.597 -12.095 1.00 68.88 96 ILE A CA 1
ATOM 745 C C . ILE A 1 96 ? 25.152 8.898 -13.224 1.00 68.88 96 ILE A C 1
ATOM 747 O O . ILE A 1 96 ? 24.756 9.405 -14.275 1.00 68.88 96 ILE A O 1
ATOM 751 N N . ASP A 1 97 ? 26.438 8.677 -12.965 1.00 78.31 97 ASP A N 1
ATOM 752 C CA . ASP A 1 97 ? 27.488 8.987 -13.922 1.00 78.31 97 ASP A CA 1
ATOM 753 C C . ASP A 1 97 ? 27.508 7.919 -15.018 1.00 78.31 97 ASP A C 1
ATOM 755 O O . ASP A 1 97 ? 27.918 6.779 -14.807 1.00 78.31 97 ASP A O 1
ATOM 759 N N . PHE A 1 98 ? 27.028 8.291 -16.203 1.00 83.19 98 PHE A N 1
ATOM 760 C CA . PHE A 1 98 ? 27.032 7.434 -17.386 1.00 83.19 98 PHE A CA 1
ATOM 761 C C . PHE A 1 98 ? 28.296 7.605 -18.240 1.00 83.19 98 PHE A C 1
ATOM 763 O O . PHE A 1 98 ? 28.354 7.064 -19.344 1.00 83.19 98 PHE A O 1
ATOM 770 N N . SER A 1 99 ? 29.304 8.351 -17.772 1.00 89.50 99 SER A N 1
ATOM 771 C CA . SER A 1 99 ? 30.505 8.672 -18.557 1.00 89.50 99 SER A CA 1
ATOM 772 C C . SER A 1 99 ? 31.251 7.426 -19.036 1.00 89.50 99 SER A C 1
ATOM 774 O O . SER A 1 99 ? 31.683 7.387 -20.187 1.00 89.50 99 SER A O 1
ATOM 776 N N . GLU A 1 100 ? 31.342 6.385 -18.204 1.00 87.44 100 GLU A N 1
ATOM 777 C CA . GLU A 1 100 ? 31.981 5.112 -18.565 1.00 87.44 100 GLU A CA 1
ATOM 778 C C . GLU A 1 100 ? 31.216 4.395 -19.691 1.00 87.44 100 GLU A C 1
ATOM 780 O O . GLU A 1 100 ? 31.796 4.033 -20.714 1.00 87.44 100 GLU A O 1
ATOM 785 N N . ILE A 1 101 ? 29.886 4.313 -19.582 1.00 89.12 101 ILE A N 1
ATOM 786 C CA . ILE A 1 101 ? 29.028 3.703 -20.612 1.00 89.12 101 ILE A CA 1
ATOM 787 C C . ILE A 1 101 ? 29.116 4.483 -21.932 1.00 89.12 101 ILE A C 1
ATOM 789 O O . ILE A 1 101 ? 29.162 3.898 -23.017 1.00 89.12 101 ILE A O 1
ATOM 793 N N . ILE A 1 102 ? 29.161 5.816 -21.862 1.00 90.44 102 ILE A N 1
ATOM 794 C CA . ILE A 1 102 ? 29.317 6.679 -23.039 1.00 90.44 102 ILE A CA 1
ATOM 795 C C . ILE A 1 102 ? 30.689 6.459 -23.694 1.00 90.44 102 ILE A C 1
ATOM 797 O O . ILE A 1 102 ? 30.777 6.403 -24.926 1.00 90.44 102 ILE A O 1
ATOM 801 N N . ALA A 1 103 ? 31.755 6.309 -22.903 1.00 93.31 103 ALA A N 1
ATOM 802 C CA . ALA A 1 103 ? 33.096 6.028 -23.408 1.00 93.31 103 ALA A CA 1
ATOM 803 C C . ALA A 1 103 ? 33.157 4.672 -24.134 1.00 93.31 103 ALA A C 1
ATOM 805 O O . ALA A 1 103 ? 33.642 4.608 -25.269 1.00 93.31 103 ALA A O 1
ATOM 806 N N . ASP A 1 104 ? 32.574 3.626 -23.546 1.00 93.06 104 ASP A N 1
ATOM 807 C CA . ASP A 1 104 ? 32.522 2.285 -24.135 1.00 93.06 104 ASP A CA 1
ATOM 808 C C . ASP A 1 104 ? 31.760 2.255 -25.464 1.00 93.06 104 ASP A C 1
ATOM 810 O O . ASP A 1 104 ? 32.220 1.669 -26.452 1.00 93.06 104 ASP A O 1
ATOM 814 N N . LEU A 1 105 ? 30.612 2.936 -25.533 1.00 92.75 105 LEU A N 1
ATOM 815 C CA . LEU A 1 105 ? 29.818 3.027 -26.759 1.00 92.75 105 LEU A CA 1
ATOM 816 C C . LEU A 1 105 ? 30.564 3.764 -27.876 1.00 92.75 105 LEU A C 1
ATOM 818 O O . LEU A 1 105 ? 30.511 3.344 -29.037 1.00 92.75 105 LEU A O 1
ATOM 822 N N . ASN A 1 106 ? 31.292 4.831 -27.543 1.00 93.88 106 ASN A N 1
ATOM 823 C CA . ASN A 1 106 ? 32.100 5.569 -28.512 1.00 93.88 106 ASN A CA 1
ATOM 824 C C . ASN A 1 106 ? 33.286 4.741 -29.016 1.00 93.88 106 ASN A C 1
ATOM 826 O O . ASN A 1 106 ? 33.542 4.714 -30.224 1.00 93.88 106 ASN A O 1
ATOM 830 N N . HIS A 1 107 ? 33.960 4.009 -28.129 1.00 93.81 107 HIS A N 1
ATOM 831 C CA . HIS A 1 107 ? 35.034 3.099 -28.517 1.00 93.81 107 HIS A CA 1
ATOM 832 C C . HIS A 1 107 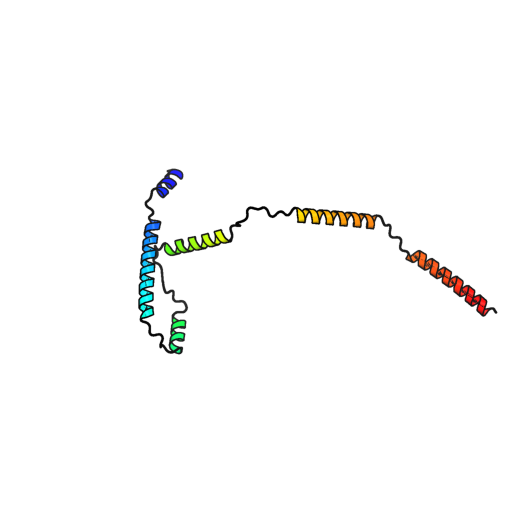? 34.517 1.977 -29.434 1.00 93.81 107 HIS A C 1
ATOM 834 O O . HIS A 1 107 ? 35.098 1.699 -30.489 1.00 93.81 107 HIS A O 1
ATOM 840 N N . LEU A 1 108 ? 33.367 1.379 -29.102 1.00 94.19 108 LEU A N 1
ATOM 841 C CA . LEU A 1 108 ? 32.733 0.354 -29.932 1.00 94.19 108 LEU A CA 1
ATOM 842 C C . LEU A 1 108 ? 32.325 0.901 -31.306 1.00 94.19 108 LEU A C 1
ATOM 844 O O . LEU A 1 108 ? 32.524 0.230 -32.324 1.00 94.19 108 LEU A O 1
ATOM 848 N N . ARG A 1 109 ? 31.778 2.121 -31.353 1.00 93.81 109 ARG A N 1
ATOM 849 C CA . ARG A 1 109 ? 31.428 2.805 -32.604 1.00 93.81 109 ARG A CA 1
ATOM 850 C C . ARG A 1 109 ? 32.659 3.021 -33.480 1.00 93.81 109 ARG A C 1
ATOM 852 O O . ARG A 1 109 ? 32.610 2.690 -34.663 1.00 93.81 109 ARG A O 1
ATOM 859 N N . ALA A 1 110 ? 33.757 3.519 -32.912 1.00 93.31 110 ALA A N 1
ATOM 860 C CA . ALA A 1 110 ? 35.004 3.736 -33.642 1.00 93.31 110 ALA A CA 1
ATOM 861 C C . ALA A 1 110 ? 35.548 2.424 -34.228 1.00 93.31 110 ALA A C 1
ATOM 863 O O . ALA A 1 110 ? 35.857 2.363 -35.417 1.00 93.31 110 ALA A O 1
ATOM 864 N N . LYS A 1 111 ? 35.564 1.345 -33.434 1.00 92.56 111 LYS A N 1
ATOM 865 C CA . LYS A 1 111 ? 36.010 0.016 -33.880 1.00 92.56 111 LYS A CA 1
ATOM 866 C C . LYS A 1 111 ? 35.153 -0.555 -35.014 1.00 92.56 111 LYS A C 1
ATOM 868 O O . LYS A 1 111 ? 35.671 -1.198 -35.923 1.00 92.56 111 LYS A O 1
ATOM 873 N N . LYS A 1 112 ? 33.835 -0.339 -34.979 1.00 90.88 112 LYS A N 1
ATOM 874 C CA . LYS A 1 112 ? 32.945 -0.770 -36.071 1.00 90.88 112 LYS A CA 1
ATOM 875 C C . LYS A 1 112 ? 33.163 0.054 -37.337 1.00 90.88 112 LYS A C 1
ATOM 877 O O . LYS A 1 112 ? 33.155 -0.510 -38.427 1.00 90.88 112 LYS A O 1
ATOM 882 N N . GLN A 1 113 ? 33.395 1.358 -37.201 1.00 91.69 113 GLN A N 1
ATOM 883 C CA . GLN A 1 113 ? 33.647 2.234 -38.343 1.00 91.69 113 GLN A CA 1
ATOM 884 C C . GLN A 1 113 ? 34.956 1.878 -39.059 1.00 91.69 113 GLN A C 1
ATOM 886 O O . GLN A 1 113 ? 34.985 1.841 -40.288 1.00 91.69 113 GLN A O 1
ATOM 891 N N . THR A 1 114 ? 36.020 1.566 -38.313 1.00 88.75 114 THR A N 1
ATOM 892 C CA . THR A 1 114 ? 37.293 1.124 -38.904 1.00 88.75 114 THR A CA 1
ATOM 893 C C . THR A 1 114 ? 37.161 -0.232 -39.593 1.00 88.75 114 THR A C 1
ATOM 895 O O . THR A 1 114 ? 37.658 -0.393 -40.704 1.00 88.75 114 THR A O 1
ATOM 898 N N . ALA A 1 115 ? 36.434 -1.181 -38.996 1.00 85.12 115 ALA A N 1
ATOM 899 C CA . ALA A 1 115 ? 36.168 -2.478 -39.619 1.00 85.12 115 ALA A CA 1
ATOM 900 C C . ALA A 1 115 ? 35.359 -2.351 -40.923 1.00 85.12 115 ALA A C 1
ATOM 902 O O . ALA A 1 115 ? 35.656 -3.033 -41.899 1.00 85.12 115 ALA A O 1
ATOM 903 N N . LEU A 1 116 ? 34.364 -1.458 -40.969 1.00 84.75 116 LEU A N 1
ATOM 904 C CA . LEU A 1 116 ? 33.604 -1.186 -42.193 1.00 84.75 116 LEU A CA 1
ATOM 905 C C . LEU A 1 116 ? 34.475 -0.562 -43.287 1.00 84.75 116 LEU A C 1
ATOM 907 O O . LEU A 1 116 ? 34.360 -0.958 -44.443 1.00 84.75 116 LEU A O 1
ATOM 911 N N . ALA A 1 117 ? 35.367 0.364 -42.928 1.00 82.81 117 ALA A N 1
ATOM 912 C CA . ALA A 1 117 ? 36.303 0.957 -43.879 1.00 82.81 117 ALA A CA 1
ATOM 913 C C . ALA A 1 117 ? 37.291 -0.080 -44.449 1.00 82.81 117 ALA A C 1
ATOM 915 O O . ALA A 1 117 ? 37.553 -0.062 -45.649 1.00 82.81 117 ALA A O 1
ATOM 916 N N . ASP A 1 118 ? 37.791 -1.015 -43.627 1.00 80.75 118 ASP A N 1
ATOM 917 C CA . ASP A 1 118 ? 38.653 -2.118 -44.093 1.00 80.75 118 ASP A CA 1
ATOM 918 C C . ASP A 1 118 ? 37.899 -3.091 -45.016 1.00 80.75 118 ASP A C 1
ATOM 920 O O . ASP A 1 118 ? 38.426 -3.561 -46.020 1.00 80.75 118 ASP A O 1
ATOM 924 N N . LEU A 1 119 ? 36.625 -3.367 -44.728 1.00 75.75 119 LEU A N 1
ATOM 925 C CA . LEU A 1 119 ? 35.796 -4.200 -45.603 1.00 75.75 119 LEU A CA 1
ATOM 926 C C . LEU A 1 119 ? 35.475 -3.514 -46.938 1.00 75.75 119 LEU A C 1
ATOM 928 O O . LEU A 1 119 ? 35.394 -4.191 -47.957 1.00 75.75 119 LEU A O 1
ATOM 932 N N . GLN A 1 120 ? 35.308 -2.190 -46.945 1.00 74.81 120 GLN A N 1
ATOM 933 C CA . GLN A 1 120 ? 35.064 -1.415 -48.165 1.00 74.81 120 GLN A CA 1
ATOM 934 C C . GLN A 1 120 ? 36.325 -1.225 -49.018 1.00 74.81 120 GLN A C 1
ATOM 936 O O . GLN A 1 120 ? 36.216 -1.119 -50.237 1.00 74.81 120 GLN A O 1
ATOM 941 N N . SER A 1 121 ? 37.514 -1.179 -48.408 1.00 70.19 121 SER A N 1
ATOM 942 C CA . SER A 1 121 ? 38.786 -1.030 -49.130 1.00 70.19 121 SER A CA 1
ATOM 943 C C . SER A 1 121 ? 39.273 -2.342 -49.754 1.00 70.19 121 SER A C 1
ATOM 945 O O . SER A 1 121 ? 40.002 -2.329 -50.750 1.00 70.19 121 SER A O 1
ATOM 947 N N . ARG A 1 122 ? 38.849 -3.489 -49.212 1.00 69.31 122 ARG A N 1
ATOM 948 C CA . ARG A 1 122 ? 39.090 -4.798 -49.819 1.00 69.31 122 ARG A CA 1
ATOM 949 C C . ARG A 1 122 ? 38.158 -4.987 -51.013 1.00 69.31 122 ARG A C 1
ATOM 951 O O . ARG A 1 122 ? 37.042 -5.479 -50.877 1.00 69.31 122 ARG A O 1
ATOM 958 N N . ASN A 1 123 ? 38.653 -4.667 -52.208 1.00 66.62 123 ASN A N 1
ATOM 959 C CA . ASN A 1 123 ? 38.076 -5.170 -53.453 1.00 66.62 123 ASN A CA 1
ATOM 960 C C . ASN A 1 123 ? 38.167 -6.702 -53.440 1.00 66.62 123 ASN A C 1
ATOM 962 O O . ASN A 1 123 ? 39.192 -7.276 -53.806 1.00 66.62 123 ASN A O 1
ATOM 966 N N . PHE A 1 124 ? 37.120 -7.367 -52.952 1.00 68.12 124 PHE A N 1
ATOM 967 C CA . PHE A 1 124 ? 37.041 -8.820 -52.927 1.00 68.12 124 PHE A CA 1
ATOM 968 C C . PHE A 1 124 ? 37.029 -9.346 -54.367 1.00 68.12 124 PHE A C 1
ATOM 970 O O . PHE A 1 124 ? 35.997 -9.366 -55.036 1.00 68.12 124 PHE A O 1
ATOM 977 N N . ALA A 1 125 ? 38.194 -9.768 -54.853 1.00 67.75 125 ALA A N 1
ATOM 978 C CA . ALA A 1 125 ? 38.305 -10.576 -56.052 1.00 67.75 125 ALA A CA 1
ATOM 979 C C . ALA A 1 125 ? 38.107 -12.037 -55.641 1.00 67.75 125 ALA A C 1
ATOM 981 O O . ALA A 1 125 ? 38.875 -12.581 -54.847 1.00 67.75 125 ALA A O 1
ATOM 982 N N . SER A 1 126 ? 37.044 -12.666 -56.144 1.00 73.88 126 SER A N 1
ATOM 983 C CA . SER A 1 126 ? 36.801 -14.082 -55.876 1.00 73.88 126 SER A CA 1
ATOM 984 C C . SER A 1 126 ? 37.978 -14.917 -56.400 1.00 73.88 126 SER A C 1
ATOM 986 O O . SER A 1 126 ? 38.349 -14.735 -57.558 1.00 73.88 126 SER A O 1
ATOM 988 N N . PRO A 1 127 ? 38.536 -15.859 -55.617 1.00 77.81 127 PRO A N 1
ATOM 989 C CA . PRO A 1 127 ? 39.603 -16.755 -56.075 1.00 77.81 127 PRO A CA 1
ATOM 990 C C . PRO A 1 127 ? 39.086 -17.884 -56.988 1.00 77.81 127 PRO A C 1
ATOM 992 O O . PRO A 1 127 ? 39.865 -18.682 -57.506 1.00 77.81 127 PRO A O 1
ATOM 995 N N . LEU A 1 128 ? 37.765 -17.978 -57.190 1.00 80.69 128 LEU A N 1
ATOM 996 C CA . LEU A 1 128 ? 37.129 -19.023 -57.997 1.00 80.69 128 LEU A CA 1
ATOM 997 C C . LEU A 1 128 ? 37.603 -19.063 -59.463 1.00 80.69 128 LEU A C 1
ATOM 999 O O . LEU A 1 128 ? 37.844 -20.166 -59.948 1.00 80.69 128 LEU A O 1
ATOM 1003 N N . PRO A 1 129 ? 37.768 -17.937 -60.187 1.00 82.94 129 PRO A N 1
ATOM 1004 C CA . PRO A 1 129 ? 38.215 -17.963 -61.579 1.00 82.94 129 PRO A CA 1
ATOM 1005 C C . PRO A 1 129 ? 39.641 -18.505 -61.724 1.00 82.94 129 PRO A C 1
ATOM 1007 O O . PRO A 1 129 ? 39.906 -19.286 -62.635 1.00 82.94 129 PRO A O 1
ATOM 1010 N N . GLU A 1 130 ? 40.536 -18.134 -60.804 1.00 85.19 130 GLU A N 1
ATOM 1011 C CA . GLU A 1 130 ? 41.924 -18.606 -60.775 1.00 85.19 130 GLU A CA 1
ATOM 1012 C C . GLU A 1 130 ? 41.981 -20.114 -60.501 1.00 85.19 130 GLU A C 1
ATOM 1014 O O . GLU A 1 130 ? 42.611 -20.861 -61.248 1.00 85.19 130 GLU A O 1
ATOM 1019 N N . LYS A 1 131 ? 41.230 -20.589 -59.499 1.00 88.06 131 LYS A N 1
ATOM 1020 C CA . LYS A 1 131 ? 41.159 -22.020 -59.166 1.00 88.06 131 LYS A CA 1
ATOM 1021 C C . LYS A 1 131 ? 40.493 -22.860 -60.256 1.00 88.06 131 LYS A C 1
ATOM 1023 O O . LYS A 1 131 ? 40.880 -24.006 -60.466 1.00 88.06 131 LYS A O 1
ATOM 1028 N N . LEU A 1 132 ? 39.526 -22.300 -60.983 1.00 89.00 132 LEU A N 1
ATOM 1029 C CA . LEU A 1 132 ? 38.896 -22.962 -62.126 1.00 89.00 132 LEU A CA 1
ATOM 1030 C C . LEU A 1 132 ? 39.871 -23.073 -63.308 1.00 89.00 132 LEU A C 1
ATOM 1032 O O . LEU A 1 132 ? 39.935 -24.120 -63.952 1.00 89.00 132 LEU A O 1
ATOM 1036 N N . ALA A 1 133 ? 40.660 -22.029 -63.577 1.00 90.94 133 ALA A N 1
ATOM 1037 C CA . ALA A 1 133 ? 41.708 -22.074 -64.595 1.00 90.94 133 ALA A CA 1
ATOM 1038 C C . ALA A 1 133 ? 42.779 -23.126 -64.259 1.00 90.94 133 ALA A C 1
ATOM 1040 O O . ALA A 1 133 ? 43.125 -23.937 -65.116 1.00 90.94 133 ALA A O 1
ATOM 1041 N N . GLU A 1 134 ? 43.230 -23.172 -63.003 1.00 92.56 134 GLU A N 1
ATOM 1042 C CA . GLU A 1 134 ? 44.182 -24.175 -62.510 1.00 92.56 134 GLU A CA 1
ATOM 1043 C C . GLU A 1 134 ? 43.639 -25.606 -62.665 1.00 92.56 134 GLU A C 1
ATOM 1045 O O . GLU A 1 134 ? 44.324 -26.480 -63.196 1.00 92.56 134 GLU A O 1
ATOM 1050 N N . ALA A 1 135 ? 42.377 -25.840 -62.287 1.00 91.00 135 ALA A N 1
ATOM 1051 C CA . ALA A 1 135 ? 41.732 -27.144 -62.437 1.00 91.00 135 ALA A CA 1
ATOM 1052 C C . ALA A 1 135 ? 41.648 -27.596 -63.905 1.00 91.00 135 ALA A C 1
ATOM 1054 O O . ALA A 1 135 ? 41.900 -28.763 -64.202 1.00 91.00 135 ALA A O 1
ATOM 1055 N N . ARG A 1 136 ? 41.353 -26.677 -64.837 1.00 91.00 136 ARG A N 1
ATOM 1056 C CA . ARG A 1 136 ? 41.330 -26.974 -66.281 1.00 91.00 136 ARG A CA 1
ATOM 1057 C C . ARG A 1 136 ? 42.707 -27.334 -66.829 1.00 91.00 136 ARG A C 1
ATOM 1059 O O . ARG A 1 136 ? 42.808 -28.203 -67.691 1.00 91.00 136 ARG A O 1
ATOM 1066 N N . GLU A 1 137 ? 43.763 -26.675 -66.363 1.00 93.75 137 GLU A N 1
ATOM 1067 C CA . GLU A 1 137 ? 45.130 -27.015 -66.773 1.00 93.75 137 GLU A CA 1
ATOM 1068 C C . GLU A 1 137 ? 45.558 -28.381 -66.226 1.00 93.75 137 GLU A C 1
ATOM 1070 O O . GLU A 1 137 ? 46.123 -29.190 -66.964 1.00 93.75 137 GLU A O 1
ATOM 1075 N N . LEU A 1 138 ? 45.202 -28.697 -64.978 1.00 93.25 138 LEU A N 1
ATOM 1076 C CA . LEU A 1 138 ? 45.424 -30.027 -64.404 1.00 93.25 138 LEU A CA 1
ATOM 1077 C C . LEU A 1 138 ? 44.657 -31.119 -65.160 1.00 93.25 138 LEU A C 1
ATOM 1079 O O . LEU A 1 138 ? 45.214 -32.184 -65.423 1.00 93.25 138 LEU A O 1
ATOM 1083 N N . GLU A 1 139 ? 43.414 -30.853 -65.564 1.00 92.31 139 GLU A N 1
ATOM 1084 C CA . GLU A 1 139 ? 42.608 -31.777 -66.367 1.00 92.31 139 GLU A CA 1
ATOM 1085 C C . GLU A 1 139 ? 43.243 -32.045 -67.740 1.00 92.31 139 GLU A C 1
ATOM 1087 O O . GLU A 1 139 ? 43.375 -33.198 -68.155 1.00 92.31 139 GLU A O 1
ATOM 1092 N N . LYS A 1 140 ? 43.715 -31.000 -68.435 1.00 93.62 140 LYS A N 1
ATOM 1093 C CA . LYS A 1 140 ? 44.462 -31.162 -69.694 1.00 93.62 140 LYS A CA 1
ATOM 1094 C C . LYS A 1 140 ? 45.720 -32.001 -69.496 1.00 93.62 140 LYS A C 1
ATOM 1096 O O . LYS A 1 140 ? 46.010 -32.876 -70.314 1.00 93.62 140 LYS A O 1
ATOM 1101 N N . LEU A 1 141 ? 46.462 -31.742 -68.421 1.00 92.44 141 LEU A N 1
ATOM 1102 C CA . LEU A 1 141 ? 47.703 -32.445 -68.122 1.00 92.44 141 LEU A CA 1
ATOM 1103 C C . LEU A 1 141 ? 47.438 -33.928 -67.834 1.00 92.44 141 LEU A C 1
ATOM 1105 O O . LEU A 1 141 ? 48.110 -34.786 -68.409 1.00 92.44 141 LEU A O 1
ATOM 1109 N N . LEU A 1 142 ? 46.401 -34.232 -67.051 1.00 91.56 142 LEU A N 1
ATOM 1110 C CA . LEU A 1 142 ? 45.940 -35.595 -66.789 1.00 91.56 142 LEU A CA 1
ATOM 1111 C C . LEU A 1 142 ? 45.525 -36.313 -68.079 1.00 91.56 142 LEU A C 1
ATOM 1113 O O . LEU A 1 142 ? 45.997 -37.418 -68.344 1.00 91.56 142 LEU A O 1
ATOM 1117 N N . ASN A 1 143 ? 44.710 -35.674 -68.920 1.00 91.44 143 ASN A N 1
ATOM 1118 C CA . ASN A 1 143 ? 44.274 -36.248 -70.194 1.00 91.44 143 ASN A CA 1
ATOM 1119 C C . ASN A 1 143 ? 45.459 -36.518 -71.136 1.00 91.44 143 ASN A C 1
ATOM 1121 O O . ASN A 1 143 ? 45.506 -37.559 -71.791 1.00 91.44 143 ASN A O 1
ATOM 1125 N N . SER A 1 144 ? 46.456 -35.627 -71.163 1.00 90.50 144 SER A N 1
ATOM 1126 C CA . SER A 1 144 ? 47.683 -35.831 -71.944 1.00 90.50 144 SER A CA 1
ATOM 1127 C C . SER A 1 144 ? 48.518 -37.013 -71.436 1.00 90.50 144 SER A C 1
ATOM 1129 O O . SER A 1 144 ? 49.116 -37.740 -72.230 1.00 90.50 144 SER A O 1
ATOM 1131 N N . TYR A 1 145 ? 48.538 -37.232 -70.120 1.00 90.12 145 TYR A N 1
ATOM 1132 C CA . TYR A 1 145 ? 49.239 -38.346 -69.493 1.00 90.12 145 TYR A CA 1
ATOM 1133 C C . TYR A 1 145 ? 48.543 -39.680 -69.791 1.00 90.12 145 TYR A C 1
ATOM 1135 O O . TYR A 1 145 ? 49.197 -40.624 -70.230 1.00 90.12 145 TYR A O 1
ATOM 1143 N N . ILE A 1 146 ? 47.213 -39.730 -69.665 1.00 88.94 146 ILE A N 1
ATOM 1144 C CA . ILE A 1 146 ? 46.401 -40.902 -70.030 1.00 88.94 146 ILE A CA 1
ATOM 1145 C C . ILE A 1 146 ? 46.582 -41.249 -71.514 1.00 88.94 146 ILE A C 1
ATOM 1147 O O . ILE A 1 146 ? 46.797 -42.410 -71.854 1.00 88.94 146 ILE A O 1
ATOM 1151 N N . ALA A 1 147 ? 46.561 -40.253 -72.405 1.00 85.31 147 ALA A N 1
ATOM 1152 C CA . ALA A 1 147 ? 46.773 -40.469 -73.836 1.00 85.31 147 ALA A CA 1
ATOM 1153 C C . ALA A 1 147 ? 48.175 -41.020 -74.159 1.00 85.31 147 ALA A C 1
ATOM 1155 O O . ALA A 1 147 ? 48.319 -41.809 -75.089 1.00 85.31 147 ALA A O 1
ATOM 1156 N N . LYS A 1 148 ? 49.209 -40.634 -73.397 1.00 85.06 148 LYS A N 1
ATOM 1157 C CA . LYS A 1 148 ? 50.560 -41.205 -73.532 1.00 85.06 148 LYS A CA 1
ATOM 1158 C C . LYS A 1 148 ? 50.637 -42.651 -73.048 1.00 85.06 148 LYS A C 1
ATOM 1160 O O . LYS A 1 148 ? 51.342 -43.432 -73.672 1.00 85.06 148 LYS A O 1
ATOM 1165 N N . ILE A 1 149 ? 49.927 -42.997 -71.974 1.00 85.12 149 ILE A N 1
ATOM 1166 C CA . ILE A 1 149 ? 49.868 -44.371 -71.452 1.00 85.12 149 ILE A CA 1
ATOM 1167 C C . ILE A 1 149 ? 49.130 -45.297 -72.423 1.00 85.12 149 ILE A C 1
ATOM 1169 O O . ILE A 1 149 ? 49.593 -46.399 -72.676 1.00 85.12 149 ILE A O 1
ATOM 1173 N N . ASN A 1 150 ? 48.010 -44.851 -72.992 1.00 76.12 150 ASN A N 1
ATOM 1174 C CA . ASN A 1 150 ? 47.177 -45.684 -73.867 1.00 76.12 150 ASN A CA 1
ATOM 1175 C C . ASN A 1 150 ? 47.717 -45.837 -75.305 1.00 76.12 150 ASN A C 1
ATOM 1177 O O . ASN A 1 150 ? 47.159 -46.616 -76.071 1.00 76.12 150 ASN A O 1
ATOM 1181 N N . ASN A 1 151 ? 48.754 -45.080 -75.682 1.00 60.97 151 ASN A N 1
ATOM 1182 C CA . ASN A 1 151 ? 49.434 -45.164 -76.984 1.00 60.97 151 ASN A CA 1
ATOM 1183 C C . ASN A 1 151 ? 50.814 -45.862 -76.900 1.00 60.97 151 ASN A C 1
ATOM 1185 O O . ASN A 1 151 ? 51.599 -45.762 -77.846 1.00 60.97 151 ASN A O 1
ATOM 1189 N N . GLN A 1 152 ? 51.121 -46.526 -75.778 1.00 50.81 152 GLN A N 1
ATOM 1190 C CA . GLN A 1 152 ? 52.209 -47.507 -75.635 1.00 50.81 152 GLN A CA 1
ATOM 1191 C C . GLN A 1 152 ? 51.647 -48.926 -75.721 1.00 50.81 152 GLN A C 1
ATOM 1193 O O . GLN A 1 152 ? 52.381 -49.795 -76.240 1.00 50.81 152 GLN A O 1
#

pLDDT: mean 81.83, std 11.4, range [49.91, 94.5]

Radius of gyration: 45.36 Å; chains: 1; bounding box: 75×90×104 Å

Secondary structure (DSSP, 8-state):
--HHHHHHHHHHS--HHHHHHHHHHHHHHHHHHHHHHHHTT--TT--HHHHHHHHHHHTT--S----TT--HHHHHHHHHHHHHHHHHS----S----HHHHHHHHHHHHHHHHHHHHHHH-----SHHHHHHHHHHHHHHHHHHHHHHHT-

Foldseek 3Di:
DDPVVVVVVVVPDDPVVVVLQVVLVVVVVVVVVVVVVVVVPDDPPDDPVVVVVVCVVCVPPDPDDDDPPHCNVVVVVVVVVVVVCVVPVDPDPPDPDCVVVVVVVVVVVVVVVVVVVVVVVPPDDDCVVVVVVVVVVVVVVVVVVVVVVVVD